Protein AF-A0A1S9CB16-F1 (afdb_monomer_lite)

Radius of gyration: 19.45 Å; chains: 1; bounding box: 47×27×56 Å

pLDDT: mean 80.1, std 11.07, range [50.69, 96.19]

Sequence (113 aa):
MIELLDKYYHLKQKELAIKQEIVLLRDQIINELNENDTYTFEQDGYRAEIKYMHQVTPEFIEFLKLNYCTSFIKETASIESYHILKDVYHFTAEEQARYYQLKDTPYLYVRRI

Structure (mmCIF, N/CA/C/O backbone):
data_AF-A0A1S9CB16-F1
#
_entry.id   AF-A0A1S9CB16-F1
#
loop_
_atom_site.group_PDB
_atom_site.id
_atom_site.type_symbol
_atom_site.label_atom_id
_atom_site.label_alt_id
_atom_site.label_comp_id
_atom_site.label_asym_id
_atom_site.label_entity_id
_atom_site.label_seq_id
_atom_site.pdbx_PDB_ins_code
_atom_site.Cartn_x
_atom_site.Cartn_y
_atom_site.Cartn_z
_atom_site.occupancy
_atom_site.B_iso_or_equiv
_atom_site.auth_seq_id
_atom_site.auth_comp_id
_atom_site.auth_asym_id
_atom_site.auth_atom_id
_atom_site.pdbx_PDB_model_num
ATOM 1 N N . MET A 1 1 ? 4.912 11.108 38.524 1.00 69.50 1 MET A N 1
ATOM 2 C CA . MET A 1 1 ? 5.842 10.842 37.397 1.00 69.50 1 MET A CA 1
ATOM 3 C C . MET A 1 1 ? 5.688 9.411 36.885 1.00 69.50 1 MET A C 1
ATOM 5 O O . MET A 1 1 ? 5.422 9.254 35.704 1.00 69.50 1 MET A O 1
ATOM 9 N N . ILE A 1 2 ? 5.751 8.396 37.758 1.00 86.19 2 ILE A N 1
ATOM 10 C CA . ILE A 1 2 ? 5.545 6.977 37.396 1.00 86.19 2 ILE A CA 1
ATOM 11 C C . ILE A 1 2 ? 4.147 6.722 36.796 1.00 86.19 2 ILE A C 1
ATOM 13 O O . ILE A 1 2 ? 4.052 6.148 35.720 1.00 86.19 2 ILE A O 1
ATOM 17 N N . GLU A 1 3 ? 3.078 7.259 37.395 1.00 88.56 3 GLU A N 1
ATOM 18 C CA . GLU A 1 3 ? 1.703 7.113 36.868 1.00 88.56 3 GLU A CA 1
ATOM 19 C C . GLU A 1 3 ? 1.500 7.717 35.465 1.00 88.56 3 GLU A C 1
ATOM 21 O O . GLU A 1 3 ? 0.707 7.215 34.670 1.00 88.56 3 GLU A O 1
ATOM 26 N N . LEU A 1 4 ? 2.228 8.790 35.126 1.00 92.94 4 LEU A N 1
ATOM 27 C CA . LEU A 1 4 ? 2.156 9.404 33.795 1.00 92.94 4 LEU A CA 1
ATOM 28 C C . LEU A 1 4 ? 2.859 8.543 32.740 1.00 92.94 4 LEU A C 1
ATOM 30 O O . LEU A 1 4 ? 2.363 8.433 31.620 1.00 92.94 4 LEU A O 1
ATOM 34 N N . LEU A 1 5 ? 3.991 7.928 33.098 1.00 91.44 5 LEU A N 1
ATOM 35 C CA . LEU A 1 5 ? 4.729 7.018 32.221 1.00 91.44 5 LEU A CA 1
ATOM 36 C C . LEU A 1 5 ? 3.937 5.735 31.954 1.00 91.44 5 LEU A C 1
ATOM 38 O O . LEU A 1 5 ? 3.857 5.302 30.807 1.00 91.44 5 LEU A O 1
ATOM 42 N N . ASP A 1 6 ? 3.299 5.181 32.982 1.00 95.06 6 ASP A N 1
ATOM 43 C CA . ASP A 1 6 ? 2.469 3.982 32.855 1.00 95.06 6 ASP A CA 1
ATOM 44 C C . ASP A 1 6 ? 1.236 4.242 31.972 1.00 95.06 6 ASP A C 1
ATOM 46 O O . ASP A 1 6 ? 0.970 3.530 30.998 1.00 95.06 6 ASP A O 1
ATOM 50 N N . LYS A 1 7 ? 0.551 5.374 32.202 1.00 95.88 7 LYS A N 1
ATOM 51 C CA . LYS A 1 7 ? -0.543 5.833 31.333 1.00 95.88 7 LYS A CA 1
ATOM 52 C C . LYS A 1 7 ? -0.088 6.019 29.882 1.00 95.88 7 LYS A C 1
ATOM 54 O O . LYS A 1 7 ? -0.806 5.612 28.968 1.00 95.88 7 LYS A O 1
ATOM 59 N N . TYR A 1 8 ? 1.079 6.625 29.654 1.00 95.06 8 TYR A N 1
ATOM 60 C CA . TYR A 1 8 ? 1.638 6.797 28.311 1.00 95.06 8 TYR A CA 1
ATOM 61 C C . TYR A 1 8 ? 1.900 5.450 27.629 1.00 95.06 8 TYR A C 1
ATOM 63 O O . TYR A 1 8 ? 1.487 5.252 26.486 1.00 95.06 8 TYR A O 1
ATOM 71 N N . TYR A 1 9 ? 2.529 4.507 28.331 1.00 96.06 9 TYR A N 1
ATOM 72 C CA . TYR A 1 9 ? 2.839 3.189 27.787 1.00 96.06 9 TYR A CA 1
ATOM 73 C C . TYR A 1 9 ? 1.571 2.419 27.396 1.00 96.06 9 TYR A C 1
ATOM 75 O O . TYR A 1 9 ? 1.483 1.888 26.287 1.00 96.06 9 TYR A O 1
ATOM 83 N N . HIS A 1 10 ? 0.541 2.436 28.243 1.00 96.19 10 HIS A N 1
ATOM 84 C CA . HIS A 1 10 ? -0.746 1.819 27.923 1.00 96.19 10 HIS A CA 1
ATOM 85 C C . HIS A 1 10 ? -1.425 2.440 26.700 1.00 96.19 10 HIS A C 1
ATOM 87 O O . HIS A 1 10 ? -1.970 1.717 25.865 1.00 96.19 10 HIS A O 1
ATOM 93 N N . LEU A 1 11 ? -1.385 3.768 26.564 1.00 96.06 11 LEU A N 1
ATOM 94 C CA . LEU A 1 11 ? -1.899 4.438 25.369 1.00 96.06 11 LEU A CA 1
ATOM 95 C C . LEU A 1 11 ? -1.101 4.043 24.122 1.00 96.06 11 LEU A C 1
ATOM 97 O O . LEU A 1 11 ? -1.702 3.787 23.081 1.00 96.06 11 LEU A O 1
ATOM 101 N N . LYS A 1 12 ? 0.226 3.915 24.234 1.00 94.56 12 LYS A N 1
ATOM 102 C CA . LYS A 1 12 ? 1.083 3.494 23.121 1.00 94.56 12 LYS A CA 1
ATOM 103 C C . LYS A 1 12 ? 0.780 2.070 22.658 1.00 94.56 12 LYS A C 1
ATOM 105 O O . LYS A 1 12 ? 0.730 1.820 21.457 1.00 94.56 12 LYS A O 1
ATOM 110 N N . GLN A 1 13 ? 0.530 1.154 23.590 1.00 95.62 13 GLN A N 1
ATOM 111 C CA . GLN A 1 13 ? 0.137 -0.218 23.262 1.00 95.62 13 GLN A CA 1
ATOM 112 C C . GLN A 1 13 ? -1.239 -0.275 22.587 1.00 95.62 13 GLN A C 1
ATOM 114 O O . GLN A 1 13 ? -1.408 -0.983 21.598 1.00 95.62 13 GLN A O 1
ATOM 119 N N . LYS A 1 14 ? -2.207 0.527 23.052 1.00 95.94 14 LYS A N 1
ATOM 120 C CA . LYS A 1 14 ? -3.514 0.653 22.384 1.00 95.94 14 LYS A CA 1
ATOM 121 C C . LYS A 1 14 ? -3.383 1.198 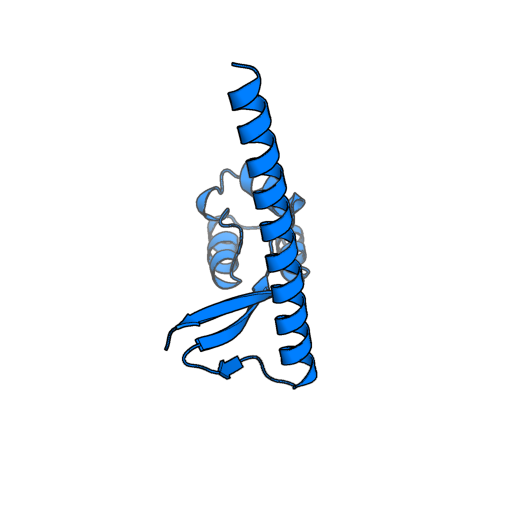20.962 1.00 95.94 14 LYS A C 1
ATOM 123 O O . LYS A 1 14 ? -3.993 0.658 20.049 1.00 95.94 14 LYS A O 1
ATOM 128 N N . GLU A 1 15 ? -2.569 2.234 20.763 1.00 94.62 15 GLU A N 1
ATOM 129 C CA . GLU A 1 15 ? -2.280 2.784 19.432 1.00 94.62 15 GLU A CA 1
ATOM 130 C C . GLU A 1 15 ? -1.675 1.718 18.505 1.00 94.62 15 GLU A C 1
ATOM 132 O O . GLU A 1 15 ? -2.068 1.616 17.344 1.00 94.62 15 GLU A O 1
ATOM 137 N N . LEU A 1 16 ? -0.738 0.911 19.015 1.00 92.62 16 LEU A N 1
ATOM 138 C CA . LEU A 1 16 ? -0.121 -0.172 18.253 1.00 92.62 16 LEU A CA 1
ATOM 139 C C . LEU A 1 16 ? -1.146 -1.242 17.850 1.00 92.62 16 LEU A C 1
ATOM 141 O O . LEU A 1 16 ? -1.162 -1.646 16.690 1.00 92.62 16 LEU A O 1
ATOM 145 N N . ALA A 1 17 ? -2.018 -1.650 18.775 1.00 93.38 17 ALA A N 1
ATOM 146 C CA . ALA A 1 17 ? -3.072 -2.625 18.502 1.00 93.38 17 ALA A CA 1
ATOM 147 C C . ALA A 1 17 ? -4.054 -2.120 17.432 1.00 93.38 17 ALA A C 1
ATOM 149 O O . ALA A 1 17 ? -4.319 -2.827 16.465 1.00 93.38 17 ALA A O 1
ATOM 150 N N . ILE A 1 18 ? -4.508 -0.865 17.540 1.00 94.44 18 ILE A N 1
ATOM 151 C CA . ILE A 1 18 ? -5.395 -0.241 16.542 1.00 94.44 18 ILE A CA 1
ATOM 152 C C . ILE A 1 18 ? -4.722 -0.202 15.165 1.00 94.44 18 ILE A C 1
ATOM 154 O O . ILE A 1 18 ? -5.348 -0.502 14.153 1.00 94.44 18 ILE A O 1
ATOM 158 N N . LYS A 1 19 ? -3.427 0.136 15.101 1.00 89.62 19 LYS A N 1
ATOM 159 C CA . LYS A 1 19 ? -2.674 0.129 13.837 1.00 89.62 19 LYS A CA 1
ATOM 160 C C . LYS A 1 19 ? -2.626 -1.259 13.200 1.00 89.62 19 LYS A C 1
ATOM 162 O O . LYS A 1 19 ? -2.785 -1.363 11.989 1.00 89.62 19 LYS A O 1
ATOM 167 N N . GLN A 1 20 ? -2.413 -2.304 13.997 1.00 92.19 20 GLN A N 1
ATOM 168 C CA . GLN A 1 20 ? -2.411 -3.685 13.511 1.00 92.19 20 GLN A CA 1
ATOM 169 C C . GLN A 1 20 ? -3.795 -4.108 13.011 1.00 92.19 20 GLN A C 1
ATOM 171 O O . GLN A 1 20 ? -3.898 -4.692 11.937 1.00 92.19 20 GLN A O 1
ATOM 176 N N . GLU A 1 21 ? -4.854 -3.760 13.741 1.00 94.38 21 GLU A N 1
ATOM 177 C CA . GLU A 1 21 ? -6.236 -4.040 13.347 1.00 94.38 21 GLU A CA 1
ATOM 178 C C . GLU A 1 21 ? -6.596 -3.373 12.012 1.00 94.38 21 GLU A C 1
ATOM 180 O O . GLU A 1 21 ? -7.125 -4.029 11.118 1.00 94.38 21 GLU A O 1
ATOM 185 N N . ILE A 1 22 ? -6.217 -2.105 11.819 1.00 90.50 22 ILE A N 1
ATOM 186 C CA . ILE A 1 22 ? -6.422 -1.389 10.550 1.00 90.50 22 ILE A CA 1
ATOM 187 C C . ILE A 1 22 ? -5.702 -2.085 9.385 1.00 90.50 22 ILE A C 1
ATOM 189 O O . ILE A 1 22 ? -6.255 -2.168 8.289 1.00 90.50 22 ILE A O 1
ATOM 193 N N . VAL A 1 23 ? -4.481 -2.590 9.597 1.00 87.69 23 VAL A N 1
ATOM 194 C CA . VAL A 1 23 ? -3.730 -3.324 8.563 1.00 87.69 23 VAL A CA 1
ATOM 195 C C . VAL A 1 23 ? -4.432 -4.631 8.196 1.00 87.69 23 VAL A C 1
ATOM 197 O O . VAL A 1 23 ? -4.594 -4.914 7.013 1.00 87.69 23 VAL A O 1
ATOM 200 N N . LEU A 1 24 ? -4.900 -5.390 9.188 1.00 91.56 24 LEU A N 1
ATOM 201 C CA . LEU A 1 24 ? -5.640 -6.630 8.946 1.00 91.56 24 LEU A CA 1
ATOM 202 C C . LEU A 1 24 ? -6.942 -6.371 8.180 1.00 91.56 24 LEU A C 1
ATOM 204 O O . LEU A 1 24 ? -7.220 -7.064 7.206 1.00 91.56 24 LEU A O 1
ATOM 208 N N . LEU A 1 25 ? -7.701 -5.343 8.572 1.00 91.06 25 LEU A N 1
ATOM 209 C CA . LEU A 1 25 ? -8.928 -4.942 7.878 1.00 91.06 25 LEU A CA 1
ATOM 210 C C . LEU A 1 25 ? -8.653 -4.528 6.431 1.00 91.06 25 LEU A C 1
ATOM 212 O O . LEU A 1 25 ? -9.376 -4.931 5.524 1.00 91.06 25 LEU A O 1
ATOM 216 N N . ARG A 1 26 ? -7.586 -3.755 6.193 1.00 89.00 26 ARG A N 1
ATOM 217 C CA . ARG A 1 26 ? -7.153 -3.387 4.839 1.00 89.00 26 ARG A CA 1
ATOM 218 C C . ARG A 1 26 ? -6.914 -4.631 3.986 1.00 89.00 26 ARG A C 1
ATOM 220 O O . ARG A 1 26 ? -7.404 -4.691 2.862 1.00 89.00 26 ARG A O 1
ATOM 227 N N . ASP A 1 27 ? -6.158 -5.591 4.506 1.00 88.81 27 ASP A N 1
ATOM 228 C CA . ASP A 1 27 ? -5.788 -6.797 3.763 1.00 88.81 27 ASP A CA 1
ATOM 229 C C . ASP A 1 27 ? -7.014 -7.672 3.471 1.00 88.81 27 ASP A C 1
ATOM 231 O O . ASP A 1 27 ? -7.140 -8.200 2.368 1.00 88.81 27 ASP A O 1
ATOM 235 N N . GLN A 1 28 ? -7.961 -7.755 4.410 1.00 90.06 28 GLN A N 1
ATOM 236 C CA . GLN A 1 28 ? -9.245 -8.429 4.201 1.00 90.06 28 GLN A CA 1
ATOM 237 C C . GLN A 1 28 ? -10.061 -7.781 3.078 1.00 90.06 28 GLN A C 1
ATOM 239 O O . GLN A 1 28 ? -10.487 -8.484 2.166 1.00 90.06 28 GLN A O 1
ATOM 244 N N . ILE A 1 29 ? -10.213 -6.452 3.094 1.00 88.19 29 ILE A N 1
ATOM 245 C CA . ILE A 1 29 ? -10.948 -5.718 2.051 1.00 88.19 29 ILE A CA 1
ATOM 246 C C . ILE A 1 29 ? -10.279 -5.902 0.684 1.00 88.19 29 ILE A C 1
ATOM 248 O O . ILE A 1 29 ? -10.960 -6.086 -0.322 1.00 88.19 29 ILE A O 1
ATOM 252 N N . ILE A 1 30 ? -8.942 -5.861 0.633 1.00 87.75 30 ILE A N 1
ATOM 253 C CA . ILE A 1 30 ? -8.197 -6.078 -0.612 1.00 87.75 30 ILE A CA 1
ATOM 254 C C . ILE A 1 30 ? -8.457 -7.481 -1.168 1.00 87.75 30 ILE A C 1
ATOM 256 O O . ILE A 1 30 ? -8.697 -7.628 -2.365 1.00 87.75 30 ILE A O 1
ATOM 260 N N . ASN A 1 31 ? -8.416 -8.502 -0.311 1.00 88.44 31 ASN A N 1
ATOM 261 C CA . ASN A 1 31 ? -8.668 -9.881 -0.719 1.00 88.44 31 ASN A CA 1
ATOM 262 C C . ASN A 1 31 ? -10.101 -10.070 -1.222 1.00 88.44 31 ASN A C 1
ATOM 264 O O . ASN A 1 31 ? -10.281 -10.638 -2.290 1.00 88.44 31 ASN A O 1
ATOM 268 N N . GLU A 1 32 ? -11.098 -9.534 -0.517 1.00 87.81 32 GLU A N 1
ATOM 269 C CA . GLU A 1 32 ? -12.506 -9.636 -0.916 1.00 87.81 32 GLU A CA 1
ATOM 270 C C . GLU A 1 32 ? -12.775 -8.965 -2.270 1.00 87.81 32 GLU A C 1
ATOM 272 O O . GLU A 1 32 ? -13.465 -9.516 -3.124 1.00 87.81 32 GLU A O 1
ATOM 277 N N . LEU A 1 33 ? -12.201 -7.786 -2.505 1.00 85.44 33 LEU A N 1
ATOM 278 C CA . LEU A 1 33 ? -12.294 -7.102 -3.795 1.00 85.44 33 LEU A CA 1
ATOM 279 C C . LEU A 1 33 ? -11.650 -7.928 -4.924 1.00 85.44 33 LEU A C 1
ATOM 281 O O . LEU A 1 33 ? -12.274 -8.123 -5.967 1.00 85.44 33 LEU A O 1
ATOM 285 N N . ASN A 1 34 ? -10.451 -8.475 -4.690 1.00 85.00 34 ASN A N 1
ATOM 286 C CA . ASN A 1 34 ? -9.766 -9.339 -5.657 1.00 85.00 34 ASN A CA 1
ATOM 287 C C . ASN A 1 34 ? -10.546 -10.629 -5.956 1.00 85.00 34 ASN A C 1
ATOM 289 O O . ASN A 1 34 ? -10.622 -11.027 -7.112 1.00 85.00 34 ASN A O 1
ATOM 293 N N . GLU A 1 35 ? -11.124 -11.280 -4.943 1.00 87.44 35 GLU A N 1
ATOM 294 C CA . GLU A 1 35 ? -11.934 -12.498 -5.108 1.00 87.44 35 GLU A CA 1
ATOM 295 C C . GLU A 1 35 ? -13.209 -12.250 -5.925 1.00 87.44 35 GLU A C 1
ATOM 297 O O . GLU A 1 35 ? -13.701 -13.154 -6.598 1.00 87.44 35 GLU A O 1
ATOM 302 N N . ASN A 1 36 ? -13.726 -11.021 -5.894 1.00 84.06 36 ASN A N 1
ATOM 303 C CA . ASN A 1 36 ? -14.904 -10.601 -6.645 1.00 84.06 36 ASN A CA 1
ATOM 304 C C . ASN A 1 36 ? -14.572 -10.003 -8.029 1.00 84.06 36 ASN A C 1
ATOM 306 O O . ASN A 1 36 ? -15.460 -9.425 -8.660 1.00 84.06 36 ASN A O 1
ATOM 310 N N . ASP A 1 37 ? -13.317 -10.093 -8.489 1.00 84.31 37 ASP A N 1
ATOM 311 C CA . ASP A 1 37 ? -12.828 -9.504 -9.747 1.00 84.31 37 ASP A CA 1
ATOM 312 C C . ASP A 1 37 ? -13.194 -8.008 -9.907 1.00 84.31 37 ASP A C 1
ATOM 314 O O . ASP A 1 37 ? -13.466 -7.511 -11.004 1.00 84.31 37 ASP A O 1
ATOM 318 N N . THR A 1 38 ? -13.203 -7.257 -8.799 1.00 86.56 38 THR A N 1
ATOM 319 C CA . THR A 1 38 ? -13.493 -5.817 -8.779 1.00 86.56 38 THR A CA 1
ATOM 320 C C . THR A 1 38 ? -12.420 -5.043 -8.024 1.00 86.56 38 THR A C 1
ATOM 322 O O . THR A 1 38 ? -11.829 -5.514 -7.060 1.00 86.56 38 THR A O 1
ATOM 325 N N . TYR A 1 39 ? -12.187 -3.797 -8.430 1.00 86.69 39 TYR A N 1
ATOM 326 C CA . TYR A 1 39 ? -11.265 -2.888 -7.742 1.00 86.69 39 TYR A CA 1
ATOM 327 C C . TYR A 1 39 ? -11.984 -1.789 -6.966 1.00 86.69 39 TYR A C 1
ATOM 329 O O . TYR A 1 39 ? -11.334 -0.918 -6.393 1.00 86.69 39 TYR A O 1
ATOM 337 N N . THR A 1 40 ? -13.318 -1.801 -6.948 1.00 87.38 40 THR A N 1
ATOM 338 C CA . THR A 1 40 ? -14.125 -0.782 -6.276 1.00 87.38 40 THR A CA 1
ATOM 339 C C . THR A 1 40 ? -15.330 -1.380 -5.573 1.00 87.38 40 THR A C 1
ATOM 341 O O . THR A 1 40 ? -15.986 -2.271 -6.109 1.00 87.38 40 THR A O 1
ATOM 344 N N . PHE A 1 41 ? -15.660 -0.819 -4.415 1.00 86.56 41 PHE A N 1
ATOM 345 C CA . PHE A 1 41 ? -16.832 -1.171 -3.624 1.00 86.56 41 PHE A CA 1
ATOM 346 C C . PHE A 1 41 ? -17.466 0.090 -3.039 1.00 86.56 41 PHE A C 1
ATOM 348 O O . PHE A 1 41 ? -16.750 0.981 -2.583 1.00 86.56 41 PHE A O 1
ATOM 355 N N . GLU A 1 42 ? -18.796 0.180 -3.052 1.00 89.19 42 GLU A N 1
ATOM 356 C CA . GLU A 1 42 ? -19.538 1.305 -2.478 1.00 89.19 42 GLU A CA 1
ATOM 357 C C . GLU A 1 42 ? -20.626 0.785 -1.529 1.00 89.19 42 GLU A C 1
ATOM 359 O O . GLU A 1 42 ? -21.503 0.029 -1.941 1.00 89.19 42 GLU A O 1
ATOM 364 N N . GLN A 1 43 ? -20.571 1.189 -0.257 1.00 86.81 43 GLN A N 1
ATOM 365 C CA . GLN A 1 43 ? -21.549 0.813 0.768 1.00 86.81 43 GLN A CA 1
ATOM 366 C C . GLN A 1 43 ? -21.681 1.915 1.827 1.00 86.81 43 GLN A C 1
ATOM 368 O O . GLN A 1 43 ? -20.692 2.528 2.219 1.00 86.81 43 GLN A O 1
ATOM 373 N N . ASP A 1 44 ? -22.907 2.169 2.296 1.00 89.31 44 ASP A N 1
ATOM 374 C CA . ASP A 1 44 ? -23.216 3.066 3.425 1.00 89.31 44 ASP A CA 1
ATOM 375 C C . ASP A 1 44 ? -22.607 4.479 3.313 1.00 89.31 44 ASP A C 1
ATOM 377 O O . ASP A 1 44 ? -22.203 5.097 4.299 1.00 89.31 44 ASP A O 1
ATOM 381 N N . GLY A 1 45 ? -22.543 5.015 2.088 1.00 89.94 45 GLY A N 1
ATOM 382 C CA . GLY A 1 45 ? -21.958 6.332 1.810 1.00 89.94 45 GLY A CA 1
ATOM 383 C C . GLY A 1 45 ? -20.426 6.345 1.802 1.00 89.94 45 GLY A C 1
ATOM 384 O O . GLY A 1 45 ? -19.820 7.413 1.856 1.00 89.94 45 GLY A O 1
ATOM 385 N N . TYR A 1 46 ? -19.787 5.181 1.733 1.00 90.06 46 TYR A N 1
ATOM 386 C CA . TYR A 1 46 ? -18.348 5.031 1.560 1.00 90.06 46 TYR A CA 1
ATOM 387 C C . TYR A 1 46 ? -18.033 4.362 0.228 1.00 90.06 46 TYR A C 1
ATOM 389 O O . TYR A 1 46 ? -18.760 3.485 -0.226 1.00 90.06 46 TYR A O 1
ATOM 397 N N . ARG A 1 47 ? -16.909 4.760 -0.369 1.00 88.50 47 ARG A N 1
ATOM 398 C CA . ARG A 1 47 ? -16.284 4.106 -1.518 1.00 88.50 47 ARG A CA 1
ATOM 399 C C . ARG A 1 47 ? -14.902 3.615 -1.126 1.00 88.50 47 ARG A C 1
ATOM 401 O O . ARG A 1 47 ? -14.069 4.427 -0.718 1.00 88.50 47 ARG A O 1
ATOM 408 N N . ALA A 1 48 ? -14.659 2.328 -1.317 1.00 88.88 48 ALA A N 1
ATOM 409 C CA . ALA A 1 48 ? -13.346 1.709 -1.309 1.00 88.88 48 ALA A CA 1
ATOM 410 C C . ALA A 1 48 ? -12.855 1.503 -2.752 1.00 88.88 48 ALA A C 1
ATOM 412 O O . ALA A 1 48 ? -13.626 1.121 -3.632 1.00 88.88 48 ALA A O 1
ATOM 413 N N . GLU A 1 49 ? -11.578 1.770 -3.001 1.00 89.75 49 GLU A N 1
ATOM 414 C CA . GLU A 1 49 ? -10.912 1.567 -4.288 1.00 89.75 49 GLU A CA 1
ATOM 415 C C . GLU A 1 49 ? -9.510 0.993 -4.058 1.00 89.75 49 GLU A C 1
ATOM 417 O O . GLU A 1 49 ? -8.736 1.550 -3.277 1.00 89.75 49 GLU A O 1
ATOM 422 N N . ILE A 1 50 ? -9.167 -0.095 -4.748 1.00 86.56 50 ILE A N 1
ATOM 423 C CA . ILE A 1 50 ? -7.791 -0.593 -4.818 1.00 86.56 50 ILE A CA 1
ATOM 424 C C . ILE A 1 50 ? -7.083 0.118 -5.958 1.00 86.56 50 ILE A C 1
ATOM 426 O O . ILE A 1 50 ? -7.541 0.101 -7.100 1.00 86.56 50 ILE A O 1
ATOM 430 N N . LYS A 1 51 ? -5.917 0.690 -5.659 1.00 83.38 51 LYS A N 1
ATOM 431 C CA . LYS A 1 51 ? -4.959 1.105 -6.685 1.00 83.38 51 LYS A CA 1
ATOM 432 C C . LYS A 1 51 ? -3.659 0.367 -6.487 1.00 83.38 51 LYS A C 1
ATOM 434 O O . LYS A 1 51 ? -3.138 0.299 -5.378 1.00 83.38 51 LYS A O 1
ATOM 439 N N . TYR A 1 52 ? -3.128 -0.147 -7.578 1.00 77.06 52 TYR A N 1
ATOM 440 C CA . TYR A 1 52 ? -1.828 -0.783 -7.592 1.00 77.06 52 TYR A CA 1
ATOM 441 C C . TYR A 1 52 ? -0.756 0.273 -7.818 1.00 77.06 52 TYR A C 1
ATOM 443 O 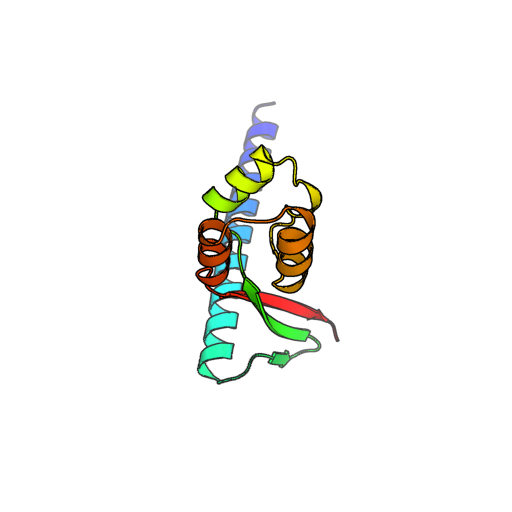O . TYR A 1 52 ? -0.880 1.123 -8.702 1.00 77.06 52 TYR A O 1
ATOM 451 N N . MET A 1 53 ? 0.263 0.257 -6.966 1.00 73.75 53 MET A N 1
ATOM 452 C CA . MET A 1 53 ? 1.403 1.156 -7.073 1.00 73.75 53 MET A CA 1
ATOM 453 C C . MET A 1 53 ? 2.694 0.355 -7.045 1.00 73.75 53 MET A C 1
ATOM 455 O O . MET A 1 53 ? 2.864 -0.536 -6.213 1.00 73.75 53 MET A O 1
ATOM 459 N N . HIS A 1 54 ? 3.629 0.729 -7.914 1.00 72.50 54 HIS A N 1
ATOM 460 C CA . HIS A 1 54 ? 4.975 0.175 -7.912 1.00 72.50 54 HIS A CA 1
ATOM 461 C C . HIS A 1 54 ? 5.713 0.686 -6.676 1.00 72.50 54 HIS A C 1
ATOM 463 O O . HIS A 1 54 ? 6.016 1.874 -6.539 1.00 72.50 54 HIS A O 1
ATOM 469 N N . GLN A 1 55 ? 5.974 -0.209 -5.734 1.00 68.62 55 GLN A N 1
ATOM 470 C CA . GLN A 1 55 ? 6.639 0.167 -4.499 1.00 68.62 55 GLN A CA 1
ATOM 471 C C . GLN A 1 55 ? 8.148 0.031 -4.658 1.00 68.62 55 GLN A C 1
ATOM 473 O O . GLN A 1 55 ? 8.643 -0.991 -5.118 1.00 68.62 55 GLN A O 1
ATOM 478 N N . VAL A 1 56 ? 8.884 1.068 -4.275 1.00 70.00 56 VAL A N 1
ATOM 479 C CA . VAL A 1 56 ? 10.338 1.123 -4.437 1.00 70.00 56 VAL A CA 1
ATOM 480 C C . VAL A 1 56 ? 11.027 0.232 -3.403 1.00 70.00 56 VAL A C 1
ATOM 482 O O . VAL A 1 56 ? 10.731 0.337 -2.213 1.00 70.00 56 VAL A O 1
ATOM 485 N N . THR A 1 57 ? 11.974 -0.612 -3.822 1.00 69.81 57 THR A N 1
ATOM 486 C CA . THR A 1 57 ? 12.754 -1.433 -2.881 1.00 69.81 57 THR A CA 1
ATOM 487 C C . THR A 1 57 ? 13.723 -0.597 -2.041 1.00 69.81 57 THR A C 1
ATOM 489 O O . THR A 1 57 ? 14.218 0.435 -2.508 1.00 69.81 57 THR A O 1
ATOM 492 N N . PRO A 1 58 ? 14.074 -1.052 -0.821 1.00 72.19 58 PRO A N 1
ATOM 493 C CA . PRO A 1 58 ? 15.085 -0.401 0.008 1.00 72.19 58 PRO A CA 1
ATOM 494 C C . PRO A 1 58 ? 16.428 -0.181 -0.703 1.00 72.19 58 PRO A C 1
ATOM 496 O O . PRO A 1 58 ? 17.009 0.891 -0.551 1.00 72.19 58 PRO A O 1
ATOM 499 N N . GLU A 1 59 ? 16.909 -1.129 -1.522 1.00 69.25 59 GLU A N 1
ATOM 500 C CA . GLU A 1 59 ? 18.173 -0.935 -2.249 1.00 69.25 59 GLU A CA 1
ATOM 501 C C . GLU A 1 59 ? 18.082 0.185 -3.295 1.00 69.25 59 GLU A C 1
ATOM 503 O O . GLU A 1 59 ? 19.046 0.925 -3.496 1.00 69.25 59 GLU A O 1
ATOM 508 N N . PHE A 1 60 ? 16.929 0.3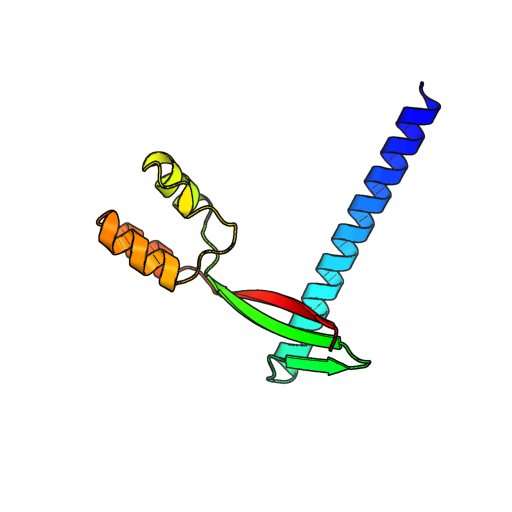44 -3.952 1.00 71.62 60 PHE A N 1
ATOM 509 C CA . PHE A 1 60 ? 16.727 1.423 -4.919 1.00 71.62 60 PHE A CA 1
ATOM 510 C C . PHE A 1 60 ? 16.566 2.774 -4.214 1.00 71.62 60 PHE A C 1
ATOM 512 O O . PHE A 1 60 ? 17.063 3.787 -4.698 1.00 71.62 60 PHE A O 1
ATOM 519 N N . ILE A 1 61 ? 15.950 2.799 -3.027 1.00 72.19 61 ILE A N 1
ATOM 520 C CA . ILE A 1 61 ? 15.921 3.991 -2.168 1.00 72.19 61 ILE A CA 1
ATOM 521 C C . ILE A 1 61 ? 17.345 4.411 -1.780 1.00 72.19 61 ILE A C 1
ATOM 523 O O . ILE A 1 61 ? 17.674 5.592 -1.878 1.00 72.19 61 ILE A O 1
ATOM 527 N N . GLU A 1 62 ? 18.200 3.473 -1.365 1.00 74.31 62 GLU A N 1
ATOM 528 C CA . GLU A 1 62 ? 19.604 3.768 -1.048 1.00 74.31 62 GLU A CA 1
ATOM 529 C C . GLU A 1 62 ? 20.368 4.296 -2.268 1.00 74.31 62 GLU A C 1
ATOM 531 O O . GLU A 1 62 ? 21.065 5.306 -2.164 1.00 74.31 62 GLU A O 1
ATOM 536 N N . PHE A 1 63 ? 20.163 3.706 -3.448 1.00 74.19 63 PHE A N 1
ATOM 537 C CA . PHE A 1 63 ? 20.708 4.235 -4.700 1.00 74.19 63 PHE A CA 1
ATOM 538 C C . PHE A 1 63 ? 20.284 5.693 -4.958 1.00 74.19 63 PHE A C 1
ATOM 540 O O . PHE A 1 63 ? 21.118 6.545 -5.268 1.00 74.19 63 PHE A O 1
ATOM 547 N N . LEU A 1 64 ? 19.002 6.019 -4.792 1.00 72.19 64 LEU A N 1
ATOM 548 C CA . LEU A 1 64 ? 18.505 7.381 -5.003 1.00 72.19 64 LEU A CA 1
ATOM 549 C C . LEU A 1 64 ? 19.044 8.375 -3.973 1.00 72.19 64 LEU A C 1
ATOM 551 O O . LEU A 1 64 ? 19.320 9.524 -4.321 1.00 72.19 64 LEU A O 1
ATOM 555 N N . LYS A 1 65 ? 19.222 7.946 -2.718 1.00 73.31 65 LYS A N 1
ATOM 556 C CA . LYS A 1 65 ? 19.856 8.764 -1.675 1.00 73.31 65 LYS A CA 1
ATOM 557 C C . LYS A 1 65 ? 21.309 9.086 -2.018 1.00 73.31 65 LYS A C 1
ATOM 559 O O . LYS A 1 65 ? 21.701 10.242 -1.878 1.00 73.31 65 LYS A O 1
ATOM 564 N N . LEU A 1 66 ? 22.079 8.104 -2.495 1.00 77.19 66 LEU A N 1
ATOM 565 C CA . LEU A 1 66 ? 23.466 8.303 -2.940 1.00 77.19 66 LEU A CA 1
ATOM 566 C C . LEU A 1 66 ? 23.562 9.307 -4.095 1.00 77.19 66 LEU A C 1
ATOM 568 O O . LEU A 1 66 ? 24.514 10.078 -4.162 1.00 77.19 66 LEU A O 1
ATOM 572 N N . ASN A 1 67 ? 22.549 9.342 -4.960 1.00 73.19 67 ASN A N 1
ATOM 573 C CA . ASN A 1 67 ? 22.452 10.284 -6.074 1.00 73.19 67 ASN A CA 1
ATOM 574 C C . ASN A 1 67 ? 21.708 11.589 -5.718 1.00 73.19 67 ASN A C 1
ATOM 576 O O . ASN A 1 67 ? 21.317 12.338 -6.611 1.00 73.19 67 ASN A O 1
ATOM 580 N N . TYR A 1 68 ? 21.489 11.876 -4.427 1.00 67.75 68 TYR A N 1
ATOM 581 C CA . TYR A 1 68 ? 20.822 13.088 -3.923 1.00 67.75 68 TYR A CA 1
ATOM 582 C C . TYR A 1 68 ? 19.414 13.349 -4.506 1.00 67.75 68 TYR A C 1
ATOM 584 O O . TYR A 1 68 ? 18.948 14.486 -4.571 1.00 67.75 68 TYR A O 1
ATOM 592 N N . CYS A 1 69 ? 18.696 12.293 -4.892 1.00 64.56 69 CYS A N 1
ATOM 593 C CA . CYS A 1 69 ? 17.375 12.355 -5.525 1.00 64.56 69 CYS A CA 1
ATOM 594 C C . CYS A 1 69 ? 16.236 12.298 -4.489 1.00 64.56 69 CYS A C 1
ATOM 596 O O . CYS A 1 69 ? 15.402 11.392 -4.492 1.00 64.56 69 CYS A O 1
ATOM 598 N N . THR A 1 70 ? 16.194 13.262 -3.566 1.00 57.88 70 THR A N 1
ATOM 599 C CA . THR A 1 70 ? 15.251 13.254 -2.427 1.00 57.88 70 THR A CA 1
ATOM 600 C C . THR A 1 70 ? 13.797 13.532 -2.820 1.00 57.88 70 THR A C 1
ATOM 602 O O . THR A 1 70 ? 12.885 13.095 -2.119 1.00 57.88 70 THR A O 1
ATOM 605 N N . SER A 1 71 ? 13.559 14.176 -3.968 1.00 57.75 71 SER A N 1
ATOM 606 C CA . SER A 1 71 ? 12.221 14.483 -4.503 1.00 57.75 71 SER A CA 1
ATOM 607 C C . SER A 1 71 ? 11.393 13.238 -4.857 1.00 57.75 71 SER A C 1
ATOM 609 O O . SER A 1 71 ? 10.169 13.327 -4.930 1.00 57.75 71 SER A O 1
ATOM 611 N N . PHE A 1 72 ? 12.042 12.084 -5.064 1.00 55.44 72 PHE A N 1
ATOM 612 C CA . PHE A 1 72 ? 11.382 10.805 -5.360 1.00 55.44 72 PHE A CA 1
ATOM 613 C C . PHE A 1 72 ? 10.867 10.076 -4.127 1.00 55.44 72 PHE A C 1
ATOM 615 O O . PHE A 1 72 ? 10.007 9.209 -4.244 1.00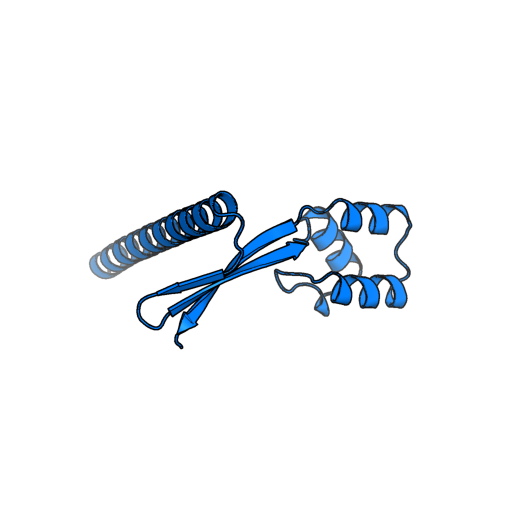 55.44 72 PHE A O 1
ATOM 622 N N . ILE A 1 73 ? 11.415 10.382 -2.948 1.00 54.19 73 ILE A N 1
ATOM 623 C CA . ILE A 1 73 ? 11.168 9.614 -1.726 1.00 54.19 73 ILE A CA 1
ATOM 624 C C . ILE A 1 73 ? 9.842 10.076 -1.108 1.00 54.19 73 ILE A C 1
ATOM 626 O O . ILE A 1 73 ? 9.774 10.586 0.006 1.00 54.19 73 ILE A O 1
ATOM 630 N N . LYS A 1 74 ? 8.756 9.921 -1.861 1.00 54.78 74 LYS A N 1
ATOM 631 C CA . LYS A 1 74 ? 7.444 9.649 -1.285 1.00 54.78 74 LYS A CA 1
ATOM 632 C C . LYS A 1 74 ? 7.316 8.131 -1.285 1.00 54.78 74 LYS A C 1
ATOM 634 O O . LYS A 1 74 ? 7.698 7.489 -2.253 1.00 54.78 74 LYS A O 1
ATOM 639 N N . GLU A 1 75 ? 6.800 7.545 -0.210 1.00 50.69 75 GLU A N 1
ATOM 640 C CA . GLU A 1 75 ? 6.724 6.086 0.032 1.00 50.69 75 GLU A CA 1
ATOM 641 C C . GLU A 1 75 ? 5.929 5.285 -1.036 1.00 50.69 75 GLU A C 1
ATOM 643 O O . GLU A 1 75 ? 5.758 4.074 -0.920 1.00 50.69 75 GLU A O 1
ATOM 648 N N . THR A 1 76 ? 5.455 5.964 -2.086 1.00 56.44 76 THR A N 1
ATOM 649 C CA . THR A 1 76 ? 4.719 5.474 -3.253 1.00 56.44 76 THR A CA 1
ATOM 650 C C . THR A 1 76 ? 5.284 6.154 -4.509 1.00 56.44 76 THR A C 1
ATOM 652 O O . THR A 1 76 ? 5.017 7.331 -4.756 1.00 56.44 76 THR A O 1
ATOM 655 N N . ALA A 1 77 ? 6.095 5.452 -5.306 1.00 61.97 77 ALA A N 1
ATOM 656 C CA . ALA A 1 77 ? 6.616 6.008 -6.555 1.00 61.97 77 ALA A CA 1
ATOM 657 C C . ALA A 1 77 ? 5.796 5.509 -7.744 1.00 61.97 77 ALA A C 1
ATOM 659 O O . ALA A 1 77 ? 5.792 4.322 -8.054 1.00 61.97 77 ALA A O 1
ATOM 660 N N . SER A 1 78 ? 5.119 6.414 -8.446 1.00 66.19 78 SER A N 1
ATOM 661 C CA . SER A 1 78 ? 4.423 6.051 -9.682 1.00 66.19 78 SER A CA 1
ATOM 662 C C . SER A 1 78 ? 5.408 5.775 -10.825 1.00 66.19 78 SER A C 1
ATOM 664 O O . SER A 1 78 ? 6.500 6.349 -10.867 1.00 66.19 78 SER A O 1
ATOM 666 N N . ILE A 1 79 ? 4.985 4.965 -11.803 1.00 69.88 79 ILE A N 1
ATOM 667 C CA . ILE A 1 79 ? 5.752 4.713 -13.037 1.00 69.88 79 ILE A CA 1
ATOM 668 C C . ILE A 1 79 ? 6.065 6.009 -13.801 1.00 69.88 79 ILE A C 1
ATOM 670 O O . ILE A 1 79 ? 7.132 6.165 -14.389 1.00 69.88 79 ILE A O 1
ATOM 674 N N . GLU A 1 80 ? 5.156 6.979 -13.716 1.00 69.56 80 GLU A N 1
ATOM 675 C CA . GLU A 1 80 ? 5.321 8.319 -14.273 1.00 69.56 80 GLU A CA 1
ATOM 676 C C . GLU A 1 80 ? 6.456 9.082 -13.576 1.00 69.56 80 GLU A C 1
ATOM 678 O O . GLU A 1 80 ? 7.330 9.638 -14.240 1.00 69.56 80 GLU A O 1
ATOM 683 N N . SER A 1 81 ? 6.512 9.029 -12.239 1.00 70.94 81 SER A N 1
ATOM 684 C CA . SER A 1 81 ? 7.605 9.630 -11.463 1.00 70.94 81 SER A CA 1
ATOM 685 C C . SER A 1 81 ? 8.951 8.998 -11.823 1.00 70.94 81 SER A C 1
ATOM 687 O O . SER A 1 81 ? 9.960 9.693 -11.920 1.00 70.94 81 SER A O 1
ATOM 689 N N . TYR A 1 82 ? 8.974 7.684 -12.062 1.00 73.94 82 TYR A N 1
ATOM 690 C CA . TYR A 1 82 ? 10.171 6.976 -12.505 1.00 73.94 82 TYR A CA 1
ATOM 691 C C . TYR A 1 82 ? 10.616 7.378 -13.920 1.00 73.94 82 TYR A C 1
ATOM 693 O O . TYR A 1 82 ? 11.809 7.583 -14.140 1.00 73.94 82 TYR A O 1
ATOM 701 N N . HIS A 1 83 ? 9.691 7.547 -14.872 1.00 74.44 83 HIS A N 1
ATOM 702 C CA . HIS A 1 83 ? 10.029 8.025 -16.218 1.00 74.44 83 HIS A CA 1
ATOM 703 C C . HIS A 1 83 ? 10.673 9.413 -16.209 1.00 74.44 83 HIS A C 1
ATOM 705 O O . HIS A 1 83 ? 11.640 9.632 -16.928 1.00 74.44 83 HIS A O 1
ATOM 711 N N . ILE A 1 84 ? 10.210 10.316 -15.346 1.00 71.44 84 ILE A N 1
ATOM 712 C CA . ILE A 1 84 ? 10.836 11.634 -15.192 1.00 71.44 84 ILE A CA 1
ATOM 713 C C . ILE A 1 84 ? 12.276 11.488 -14.680 1.00 71.44 84 ILE A C 1
ATOM 715 O O . ILE A 1 84 ? 13.190 12.139 -15.182 1.00 71.44 84 ILE A O 1
ATOM 719 N N . LEU A 1 85 ? 12.506 10.619 -13.694 1.00 71.06 85 LEU A N 1
ATOM 720 C CA . LEU A 1 85 ? 13.836 10.466 -13.107 1.00 71.06 85 LEU A CA 1
ATOM 721 C C . LEU A 1 85 ? 14.836 9.754 -13.999 1.00 71.06 85 LEU A C 1
ATOM 723 O O . LEU A 1 85 ? 15.979 10.200 -14.065 1.00 71.06 85 LEU A O 1
ATOM 727 N N . LYS A 1 86 ? 14.438 8.668 -14.670 1.00 73.75 86 LYS A N 1
ATOM 728 C CA . LYS A 1 86 ? 15.363 7.929 -15.539 1.00 73.75 86 LYS A CA 1
ATOM 729 C C . LYS A 1 86 ? 15.937 8.855 -16.623 1.00 73.75 86 LYS A C 1
ATOM 731 O O . LYS A 1 86 ? 17.112 8.731 -16.953 1.00 73.75 86 LYS A O 1
ATOM 736 N N . ASP A 1 87 ? 15.125 9.794 -17.119 1.00 70.69 87 ASP A N 1
ATOM 737 C CA . ASP A 1 87 ? 15.496 10.722 -18.188 1.00 70.69 87 ASP A CA 1
ATOM 738 C C . ASP A 1 87 ? 1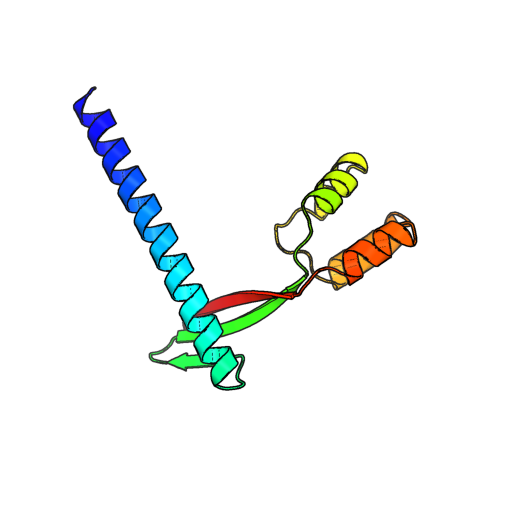6.393 11.855 -17.661 1.00 70.69 87 ASP A C 1
ATOM 740 O O . ASP A 1 87 ? 17.374 12.219 -18.304 1.00 70.69 87 ASP A O 1
ATOM 744 N N . VAL A 1 88 ? 16.116 12.384 -16.462 1.00 71.50 88 VAL A N 1
ATOM 745 C CA . VAL A 1 88 ? 16.941 13.437 -15.838 1.00 71.50 88 VAL A CA 1
ATOM 746 C C . VAL A 1 88 ? 18.303 12.896 -15.387 1.00 71.50 88 VAL A C 1
ATOM 748 O O . VAL A 1 88 ? 19.329 13.552 -15.576 1.00 71.50 88 VAL A O 1
ATOM 751 N N . TYR A 1 89 ? 18.332 11.696 -14.809 1.00 71.12 89 TYR A N 1
ATOM 752 C CA . TYR A 1 89 ? 19.506 11.145 -14.124 1.00 71.12 89 TYR A CA 1
ATOM 753 C C . TYR A 1 89 ? 20.227 10.036 -14.899 1.00 71.12 89 TYR A C 1
ATOM 755 O O . TYR A 1 89 ? 21.212 9.503 -14.399 1.00 71.12 89 TYR A O 1
ATOM 763 N N . HIS A 1 90 ? 19.785 9.724 -16.123 1.00 74.31 90 HIS A N 1
ATOM 764 C CA . HIS A 1 90 ? 20.448 8.786 -17.038 1.00 74.31 90 HIS A CA 1
ATOM 765 C C . HIS A 1 90 ? 20.744 7.418 -16.400 1.00 74.31 90 HIS A C 1
ATOM 767 O O . HIS A 1 90 ? 21.874 6.930 -16.441 1.00 74.31 90 HIS A O 1
ATOM 773 N N . PHE A 1 91 ? 19.724 6.797 -15.803 1.00 76.62 91 PHE A N 1
ATOM 774 C CA . PHE A 1 91 ? 19.876 5.506 -15.127 1.00 76.62 91 PHE A CA 1
ATOM 775 C C . PHE A 1 91 ? 20.428 4.423 -16.058 1.00 76.62 91 PHE A C 1
ATOM 777 O O . PHE A 1 91 ? 20.021 4.302 -17.221 1.00 76.62 91 PHE A O 1
ATOM 784 N N . THR A 1 92 ? 21.315 3.586 -15.525 1.00 80.94 92 THR A N 1
ATOM 785 C CA . THR A 1 92 ? 21.871 2.434 -16.237 1.00 80.94 92 THR A CA 1
ATOM 786 C C . THR A 1 92 ? 20.782 1.408 -16.556 1.00 80.94 92 THR A C 1
ATOM 788 O O . THR A 1 92 ? 19.744 1.341 -15.898 1.00 80.94 92 THR A O 1
ATOM 791 N N . ALA A 1 93 ? 21.012 0.553 -17.557 1.00 79.62 93 ALA A N 1
ATOM 792 C CA . ALA A 1 93 ? 20.061 -0.509 -17.899 1.00 79.62 93 ALA A CA 1
ATOM 793 C C . ALA A 1 93 ? 19.771 -1.450 -16.711 1.00 79.62 93 ALA A C 1
ATOM 795 O O . ALA A 1 93 ? 18.652 -1.941 -16.569 1.00 79.62 93 ALA A O 1
ATOM 796 N N . GLU A 1 94 ? 20.759 -1.667 -15.838 1.00 79.94 94 GLU A N 1
ATOM 797 C CA . GLU A 1 94 ? 20.608 -2.475 -14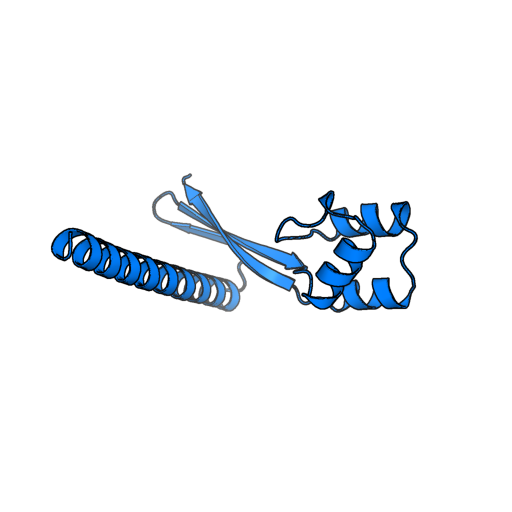.627 1.00 79.94 94 GLU A CA 1
ATOM 798 C C . GLU A 1 94 ? 19.677 -1.803 -13.605 1.00 79.94 94 GLU A C 1
ATOM 800 O O . GLU A 1 94 ? 18.761 -2.441 -13.088 1.00 79.94 94 GLU A O 1
ATOM 805 N N . GLU A 1 95 ? 19.850 -0.503 -13.359 1.00 73.75 95 GLU A N 1
ATOM 806 C CA . GLU A 1 95 ? 18.972 0.286 -12.481 1.00 73.75 95 GLU A CA 1
ATOM 807 C C . GLU A 1 95 ? 17.539 0.332 -13.008 1.00 73.75 95 GLU A C 1
ATOM 809 O O . GLU A 1 95 ? 16.585 0.226 -12.234 1.00 73.75 95 GLU A O 1
ATOM 814 N N . GLN A 1 96 ? 17.381 0.423 -14.329 1.00 76.06 96 GLN A N 1
ATOM 815 C CA . GLN A 1 96 ? 16.064 0.417 -14.944 1.00 76.06 96 GLN A CA 1
ATOM 816 C C . GLN A 1 96 ? 15.366 -0.940 -14.806 1.00 76.06 96 GLN A C 1
ATOM 818 O O . GLN A 1 96 ? 14.187 -1.002 -14.453 1.00 76.06 96 GLN A O 1
ATOM 823 N N . ALA A 1 97 ? 16.095 -2.035 -15.035 1.00 74.62 97 ALA A N 1
ATOM 824 C CA . ALA A 1 97 ? 15.573 -3.390 -14.881 1.00 74.62 97 ALA A CA 1
ATOM 825 C C . ALA A 1 97 ? 15.098 -3.667 -13.447 1.00 74.62 97 ALA A C 1
ATOM 827 O O . ALA A 1 97 ? 14.071 -4.318 -13.266 1.00 74.62 97 ALA A O 1
ATOM 828 N N . ARG A 1 98 ? 15.790 -3.126 -12.434 1.00 71.69 98 ARG A N 1
ATOM 829 C CA . ARG A 1 98 ? 15.368 -3.240 -11.029 1.00 71.69 98 ARG A CA 1
ATOM 830 C C . ARG A 1 98 ? 14.001 -2.601 -10.782 1.00 71.69 98 ARG A C 1
ATOM 832 O O . ARG A 1 98 ? 13.183 -3.206 -10.098 1.00 71.69 98 ARG A O 1
ATOM 839 N N . TYR A 1 99 ? 13.722 -1.430 -11.363 1.00 71.81 99 TYR A N 1
ATOM 840 C CA . TYR A 1 99 ? 12.410 -0.788 -11.223 1.00 71.81 99 TYR A CA 1
ATOM 841 C C . TYR A 1 99 ? 11.297 -1.580 -11.929 1.00 71.81 99 TYR A C 1
ATOM 843 O O . TYR A 1 99 ? 10.222 -1.764 -11.369 1.00 71.81 99 TYR A O 1
ATOM 851 N N . TYR A 1 100 ? 11.554 -2.115 -13.126 1.00 70.38 100 TYR A N 1
ATOM 852 C CA . TYR A 1 100 ? 10.565 -2.929 -13.851 1.00 70.38 100 TYR A CA 1
ATOM 853 C C . TYR A 1 100 ? 10.272 -4.288 -13.197 1.00 70.38 100 TYR A C 1
ATOM 855 O O . TYR A 1 100 ? 9.280 -4.928 -13.534 1.00 70.38 100 TYR A O 1
ATOM 863 N N . GLN A 1 101 ? 11.124 -4.743 -12.276 1.00 72.00 101 GLN A N 1
ATOM 864 C CA . GLN A 1 101 ? 10.897 -5.952 -11.479 1.00 72.00 101 GLN A CA 1
ATOM 865 C C . GLN A 1 101 ? 10.088 -5.689 -10.201 1.00 72.00 101 GLN A C 1
ATOM 867 O O . GLN A 1 101 ? 9.736 -6.644 -9.502 1.00 72.00 101 GLN A O 1
ATOM 872 N N . LEU A 1 102 ? 9.797 -4.424 -9.873 1.00 70.81 102 LEU A N 1
ATOM 873 C CA . LEU A 1 102 ? 8.980 -4.089 -8.714 1.00 70.81 102 LEU A CA 1
ATOM 874 C C . LEU A 1 102 ? 7.573 -4.639 -8.916 1.00 70.81 102 LEU A C 1
ATOM 876 O O . LEU A 1 102 ? 6.924 -4.390 -9.929 1.00 70.81 102 LEU A O 1
ATOM 880 N N . LYS A 1 103 ? 7.108 -5.404 -7.931 1.00 69.31 103 LYS A N 1
ATOM 881 C CA . LYS A 1 103 ? 5.730 -5.875 -7.918 1.00 69.31 103 LYS A CA 1
ATOM 882 C C . LYS A 1 103 ? 4.812 -4.720 -7.557 1.00 69.31 103 LYS A C 1
ATOM 884 O O . LYS A 1 103 ? 5.126 -3.904 -6.690 1.00 69.31 103 LYS A O 1
ATOM 889 N N . ASP A 1 104 ? 3.660 -4.708 -8.204 1.00 75.94 104 ASP A N 1
ATOM 890 C CA . ASP A 1 104 ? 2.559 -3.851 -7.819 1.00 75.94 104 ASP A CA 1
ATOM 891 C C . ASP A 1 104 ? 2.073 -4.212 -6.414 1.00 75.94 104 ASP A C 1
ATOM 893 O O . ASP A 1 104 ? 1.696 -5.354 -6.137 1.00 75.94 104 ASP A O 1
ATOM 897 N N . THR A 1 105 ? 2.066 -3.221 -5.530 1.00 75.94 105 THR A N 1
ATOM 898 C CA . THR A 1 105 ? 1.489 -3.340 -4.194 1.00 75.94 105 THR A CA 1
ATOM 899 C C . THR A 1 105 ? 0.079 -2.747 -4.229 1.00 75.94 105 THR A C 1
ATOM 901 O O . THR A 1 105 ? -0.081 -1.605 -4.672 1.00 75.94 105 THR A O 1
ATOM 904 N N . PRO A 1 106 ? -0.959 -3.477 -3.784 1.00 80.69 106 PRO A N 1
ATOM 905 C CA . PRO A 1 106 ? -2.307 -2.936 -3.688 1.00 80.69 106 PRO A CA 1
ATOM 906 C C . PRO A 1 106 ? -2.411 -1.948 -2.521 1.00 80.69 106 PRO A C 1
ATOM 908 O O . PRO A 1 106 ? -2.049 -2.250 -1.384 1.00 80.69 106 PRO A O 1
ATOM 911 N N . TYR A 1 107 ? -2.959 -0.771 -2.799 1.00 82.25 107 TYR A N 1
ATOM 912 C CA . TYR A 1 107 ? -3.285 0.250 -1.812 1.00 82.25 107 TYR A CA 1
ATOM 913 C C . TYR A 1 107 ? -4.789 0.464 -1.776 1.00 82.25 107 TYR A C 1
ATOM 915 O O . TYR A 1 107 ? -5.414 0.732 -2.802 1.00 82.25 107 TYR A O 1
ATOM 923 N N . LEU A 1 108 ? -5.354 0.381 -0.575 1.00 85.62 108 LEU A N 1
ATOM 924 C CA . LEU A 1 108 ? -6.762 0.647 -0.334 1.00 85.62 108 LEU A CA 1
ATOM 925 C C . LEU A 1 108 ? -6.985 2.142 -0.088 1.00 85.62 108 LEU A C 1
ATOM 927 O O . LEU A 1 108 ? -6.439 2.718 0.855 1.00 85.62 108 LEU A O 1
ATOM 931 N N . TYR A 1 109 ? -7.839 2.749 -0.902 1.00 87.06 109 TYR A N 1
ATOM 932 C CA . TYR A 1 109 ? -8.313 4.116 -0.744 1.00 87.06 109 TYR A CA 1
ATOM 933 C C . TYR A 1 109 ? -9.772 4.089 -0.320 1.00 87.06 109 TYR A C 1
ATOM 935 O O . TYR A 1 109 ? -10.616 3.580 -1.050 1.00 87.06 109 TYR A O 1
ATOM 943 N N . VAL A 1 110 ? -10.076 4.664 0.842 1.00 85.69 110 VAL A N 1
ATOM 944 C CA . VAL A 1 110 ? -11.451 4.781 1.340 1.00 85.69 110 VAL A CA 1
ATOM 945 C C . VAL A 1 110 ? -11.826 6.253 1.425 1.00 85.69 110 VAL A C 1
ATOM 947 O O . VAL A 1 110 ? -11.117 7.044 2.050 1.00 85.69 110 VAL A O 1
ATOM 950 N N . ARG A 1 111 ? -12.945 6.634 0.807 1.00 89.25 111 ARG A N 1
ATOM 951 C CA . ARG A 1 111 ? -13.506 7.989 0.898 1.00 89.25 111 ARG A CA 1
ATOM 952 C C . ARG A 1 111 ? -14.997 7.949 1.202 1.00 89.25 111 ARG A C 1
ATOM 954 O O . ARG A 1 111 ? -15.683 7.010 0.814 1.00 89.25 111 ARG A O 1
ATOM 961 N N . ARG A 1 112 ? -15.494 8.998 1.854 1.00 88.94 112 ARG A N 1
ATOM 962 C CA . ARG A 1 112 ? -16.932 9.246 1.997 1.00 88.94 112 ARG A CA 1
ATOM 963 C C . ARG A 1 112 ? -17.477 9.865 0.704 1.00 88.94 112 ARG A C 1
ATOM 965 O O . ARG A 1 112 ? -16.775 10.673 0.091 1.00 88.94 112 ARG A O 1
ATOM 972 N N . ILE A 1 113 ? -18.677 9.456 0.303 1.00 83.56 113 ILE A N 1
ATOM 973 C CA . ILE A 1 113 ? -19.421 9.927 -0.875 1.00 83.56 113 ILE A CA 1
ATOM 974 C C . ILE A 1 113 ? -20.490 10.928 -0.432 1.00 83.56 113 ILE A C 1
ATOM 976 O O . ILE A 1 113 ? -21.075 10.723 0.659 1.00 83.56 113 ILE A O 1
#

Secondary structure (DSSP, 8-state):
-HHHHHHHHHHHHHHHHHHHHHHHHHHHHHHHHHHTT-SEEEETTEEEEEEEEEPPPHHHHHHHHHTT-GGG-SSS--HHHHHHHHHHHT--HHHHHHHHTPPEEEEEEEEE-

Foldseek 3Di:
DVVVVVVVVVVVVVVVVVVVVVVVVFVVVVVVCVVVVHQWDDDPQKIKGKDWFQFDDPVLVVVCVVVVVVVQPDRTHHPVNVVVCCVVPVDDPVSVVNSVPGDTDIDMDMDGD